Protein AF-A0A519YLI0-F1 (afdb_monomer_lite)

Sequence (83 aa):
QDNWDLSALRATEIARLLATSGVTPARITASGRSQYVPVAANDSAPNRAMNRRTEIILTPKLDELFQILDSNSGAAKAPAGGK

Structure (mmCIF, N/CA/C/O backbone):
data_AF-A0A519YLI0-F1
#
_entry.id   AF-A0A519YLI0-F1
#
loop_
_atom_site.group_PDB
_atom_site.id
_atom_site.type_symbol
_atom_site.label_atom_id
_atom_site.label_alt_id
_atom_site.label_comp_id
_atom_site.label_asym_id
_atom_site.label_entity_id
_atom_site.label_seq_id
_atom_site.pdbx_PDB_ins_code
_atom_site.Cartn_x
_atom_site.Cartn_y
_atom_site.Cartn_z
_atom_site.occupancy
_atom_site.B_iso_or_equiv
_atom_site.auth_seq_id
_atom_site.auth_comp_id
_atom_site.auth_asym_id
_atom_site.auth_atom_id
_atom_site.pdbx_PDB_model_num
ATOM 1 N N . GLN A 1 1 ? 2.614 -17.966 -7.980 1.00 69.94 1 GLN A N 1
ATOM 2 C CA . GLN A 1 1 ? 2.440 -16.601 -7.460 1.00 69.94 1 GLN A CA 1
ATOM 3 C C . GLN A 1 1 ? 2.743 -15.645 -8.597 1.00 69.94 1 GLN A C 1
ATOM 5 O O . GLN A 1 1 ? 3.857 -15.696 -9.114 1.00 69.94 1 GLN A O 1
ATOM 10 N N . ASP A 1 2 ? 1.762 -14.874 -9.052 1.00 91.94 2 ASP A N 1
ATOM 11 C CA . ASP A 1 2 ? 1.965 -13.889 -10.117 1.00 91.94 2 ASP A CA 1
ATOM 12 C C . ASP A 1 2 ? 2.334 -12.501 -9.542 1.00 91.94 2 ASP A C 1
ATOM 14 O O . ASP A 1 2 ? 2.498 -12.323 -8.330 1.00 91.94 2 ASP A O 1
ATOM 18 N N . ASN A 1 3 ? 2.512 -11.498 -10.407 1.00 90.62 3 ASN A N 1
ATOM 19 C CA . ASN A 1 3 ? 2.833 -10.138 -9.960 1.00 90.62 3 ASN A CA 1
ATOM 20 C C . ASN A 1 3 ? 1.675 -9.472 -9.194 1.00 90.62 3 ASN A C 1
ATOM 22 O O . ASN A 1 3 ? 1.928 -8.565 -8.396 1.00 90.62 3 ASN A O 1
ATOM 26 N N . TRP A 1 4 ? 0.428 -9.910 -9.401 1.00 92.69 4 TRP A N 1
ATOM 27 C CA . TRP A 1 4 ? -0.714 -9.431 -8.624 1.00 92.69 4 TRP A CA 1
ATOM 28 C C . TRP A 1 4 ? -0.596 -9.884 -7.180 1.00 92.69 4 TRP A C 1
ATOM 30 O O . TRP A 1 4 ? -0.492 -9.038 -6.287 1.00 92.69 4 TRP A O 1
ATOM 40 N N . ASP A 1 5 ? -0.494 -11.193 -6.984 1.00 94.56 5 ASP A N 1
ATOM 41 C CA . ASP A 1 5 ? -0.325 -11.827 -5.687 1.00 94.56 5 ASP A CA 1
ATOM 42 C C . ASP A 1 5 ? 0.871 -11.240 -4.923 1.00 94.56 5 ASP A C 1
ATOM 44 O O . ASP A 1 5 ? 0.752 -10.835 -3.767 1.00 94.56 5 ASP A O 1
ATOM 48 N N . LEU A 1 6 ? 2.035 -11.148 -5.581 1.00 94.06 6 LEU A N 1
ATOM 49 C CA . LEU A 1 6 ? 3.265 -10.664 -4.953 1.00 94.06 6 LEU A CA 1
ATOM 50 C C . LEU A 1 6 ? 3.134 -9.210 -4.487 1.00 94.06 6 LEU A C 1
ATOM 52 O O . LEU A 1 6 ? 3.620 -8.854 -3.411 1.00 94.06 6 LEU A O 1
ATOM 56 N N . SER A 1 7 ? 2.499 -8.358 -5.296 1.00 95.00 7 SER A N 1
ATOM 57 C CA . SER A 1 7 ? 2.301 -6.952 -4.939 1.00 95.00 7 SER A CA 1
ATOM 58 C C . SER A 1 7 ? 1.314 -6.787 -3.780 1.00 95.00 7 SER A C 1
ATOM 60 O O . SER A 1 7 ? 1.573 -5.990 -2.879 1.00 95.00 7 SER A O 1
ATOM 62 N N . ALA A 1 8 ? 0.237 -7.578 -3.758 1.00 96.00 8 ALA A N 1
ATOM 63 C CA . ALA A 1 8 ? -0.744 -7.565 -2.679 1.00 96.00 8 ALA A CA 1
ATOM 64 C C . ALA A 1 8 ? -0.127 -8.042 -1.355 1.00 96.00 8 ALA A C 1
ATOM 66 O O . ALA A 1 8 ? -0.236 -7.341 -0.352 1.00 96.00 8 ALA A O 1
ATOM 67 N N . LEU A 1 9 ? 0.608 -9.161 -1.367 1.00 96.00 9 LEU A N 1
ATOM 68 C CA . LEU A 1 9 ? 1.288 -9.693 -0.180 1.00 96.00 9 LEU A CA 1
ATOM 69 C C . LEU A 1 9 ? 2.257 -8.675 0.434 1.00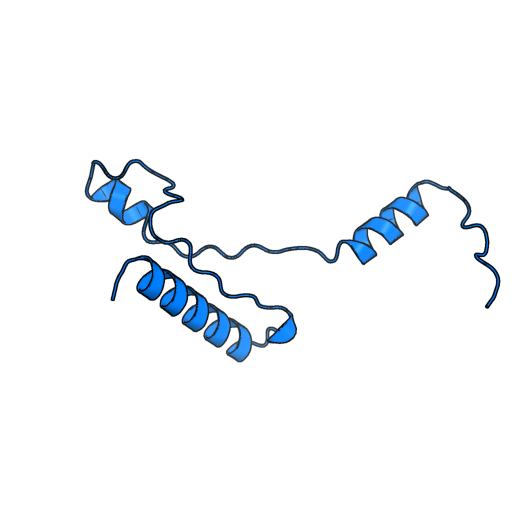 96.00 9 LEU A C 1
ATOM 71 O O . LEU A 1 9 ? 2.222 -8.428 1.637 1.00 96.00 9 LEU A O 1
ATOM 75 N N . ARG A 1 10 ? 3.086 -8.022 -0.391 1.00 96.19 10 ARG A N 1
ATOM 76 C CA . ARG A 1 10 ? 4.008 -6.975 0.083 1.00 96.19 10 ARG A CA 1
ATOM 77 C C . ARG A 1 10 ? 3.272 -5.799 0.718 1.00 96.19 10 ARG A C 1
ATOM 79 O O . ARG A 1 10 ? 3.702 -5.314 1.762 1.00 96.19 10 ARG A O 1
ATOM 86 N N . ALA A 1 11 ? 2.182 -5.340 0.102 1.00 97.06 11 ALA A N 1
ATOM 87 C CA . ALA A 1 11 ? 1.382 -4.251 0.651 1.00 97.06 11 ALA A CA 1
ATOM 88 C C . ALA A 1 11 ? 0.761 -4.637 2.005 1.00 97.06 11 ALA A C 1
ATOM 90 O O . ALA A 1 11 ? 0.776 -3.833 2.937 1.00 97.06 11 ALA A O 1
ATOM 91 N N . THR A 1 12 ? 0.272 -5.873 2.140 1.00 97.06 12 THR A N 1
ATOM 92 C CA . THR A 1 12 ? -0.286 -6.395 3.395 1.00 97.06 12 THR A CA 1
ATOM 93 C C . THR A 1 12 ? 0.760 -6.476 4.507 1.00 97.06 12 THR A C 1
ATOM 95 O O . THR A 1 12 ? 0.460 -6.088 5.636 1.00 97.06 12 THR A O 1
ATOM 98 N N . GLU A 1 13 ? 1.989 -6.907 4.211 1.00 97.31 13 GLU A N 1
ATOM 99 C CA . GLU A 1 13 ? 3.058 -6.948 5.219 1.00 97.31 13 GLU A CA 1
ATOM 100 C C . GLU A 1 13 ? 3.431 -5.553 5.733 1.00 97.31 13 GLU A C 1
ATOM 102 O O . GLU A 1 13 ? 3.566 -5.348 6.940 1.00 97.31 13 GLU A O 1
ATOM 107 N N . ILE A 1 14 ? 3.505 -4.554 4.849 1.00 96.38 14 ILE A N 1
ATOM 108 C CA . ILE A 1 14 ? 3.740 -3.165 5.270 1.00 96.38 14 ILE A CA 1
ATOM 109 C C . ILE A 1 14 ? 2.561 -2.624 6.088 1.00 96.38 14 ILE A C 1
ATOM 111 O O . ILE A 1 14 ? 2.776 -1.961 7.101 1.00 96.38 14 ILE A O 1
ATOM 115 N N . ALA A 1 15 ? 1.319 -2.934 5.710 1.00 97.25 15 ALA A N 1
ATOM 116 C CA . ALA A 1 15 ? 0.149 -2.542 6.493 1.00 97.25 15 ALA A CA 1
ATOM 117 C C . ALA A 1 15 ? 0.175 -3.143 7.909 1.00 97.25 15 ALA A C 1
ATOM 119 O O . ALA A 1 15 ? -0.114 -2.442 8.881 1.00 97.25 15 ALA A O 1
ATOM 120 N N . ARG A 1 16 ? 0.582 -4.414 8.042 1.00 97.25 16 ARG A N 1
ATOM 121 C CA . ARG A 1 16 ? 0.772 -5.074 9.340 1.00 97.25 16 ARG A CA 1
ATOM 122 C C . ARG A 1 16 ? 1.876 -4.393 10.149 1.00 97.25 16 ARG A C 1
ATOM 124 O O . ARG A 1 16 ? 1.660 -4.112 11.325 1.00 97.25 16 ARG A O 1
ATOM 131 N N . LEU A 1 17 ? 3.012 -4.078 9.523 1.00 97.56 17 LEU A N 1
ATOM 132 C CA . LEU A 1 17 ? 4.110 -3.358 10.168 1.00 97.56 17 LEU A CA 1
ATOM 133 C C . LEU A 1 17 ? 3.628 -2.013 10.732 1.00 97.56 17 LEU A C 1
ATOM 135 O O . LEU A 1 17 ? 3.786 -1.756 11.923 1.00 97.56 17 LEU A O 1
ATOM 139 N N . LEU A 1 18 ? 2.959 -1.196 9.914 1.00 97.00 18 LEU A N 1
ATOM 140 C CA . LEU A 1 18 ? 2.418 0.102 10.329 1.00 97.00 18 LEU A CA 1
ATOM 141 C C . LEU A 1 18 ? 1.417 -0.026 11.485 1.00 97.00 18 LEU A C 1
ATOM 143 O O . LEU A 1 18 ? 1.463 0.767 12.426 1.00 97.00 18 LEU A O 1
ATOM 147 N N . ALA A 1 19 ? 0.553 -1.044 11.445 1.00 97.62 19 ALA A N 1
ATOM 148 C CA . ALA A 1 19 ? -0.37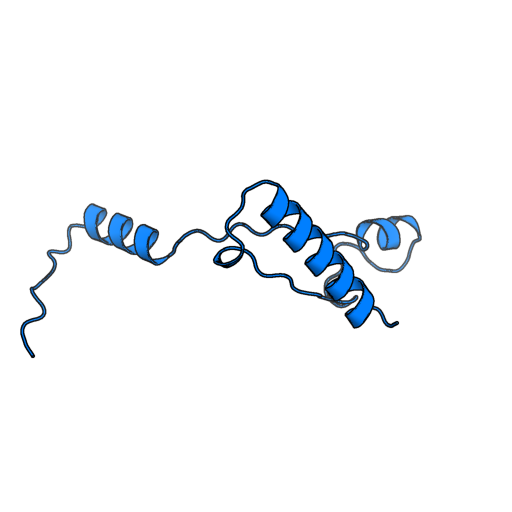2 -1.331 12.535 1.00 97.62 19 ALA A CA 1
ATOM 149 C C . ALA A 1 19 ? 0.367 -1.649 13.844 1.00 97.62 19 ALA A C 1
ATOM 151 O O . ALA A 1 19 ? 0.042 -1.092 14.891 1.00 97.62 19 ALA A O 1
ATOM 152 N N . THR A 1 20 ? 1.408 -2.488 13.787 1.00 97.88 20 THR A N 1
ATOM 153 C CA . THR A 1 20 ? 2.238 -2.801 14.964 1.00 97.88 20 THR A CA 1
ATOM 154 C C . THR A 1 20 ? 3.063 -1.611 15.455 1.00 97.88 20 THR A C 1
ATOM 156 O O . THR A 1 20 ? 3.390 -1.543 16.635 1.00 97.88 20 THR A O 1
ATOM 159 N N . SER A 1 21 ? 3.347 -0.639 14.585 1.00 97.38 21 SER A N 1
ATOM 160 C CA . SER A 1 21 ? 4.001 0.627 14.936 1.00 97.38 21 SER A CA 1
ATOM 161 C C . SER A 1 21 ? 3.037 1.698 15.471 1.00 97.38 21 SER A C 1
ATOM 163 O O . SER A 1 21 ? 3.456 2.833 15.683 1.00 97.38 21 SER A O 1
ATOM 165 N N .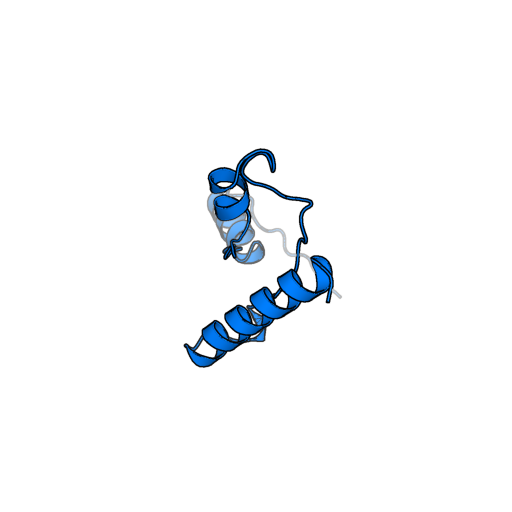 GLY A 1 22 ? 1.761 1.366 15.703 1.00 97.06 22 GLY A N 1
ATOM 166 C CA . GLY A 1 22 ? 0.791 2.242 16.371 1.00 97.06 22 GLY A CA 1
ATOM 167 C C . GLY A 1 22 ? -0.178 2.985 15.447 1.00 97.06 22 GLY A C 1
ATOM 168 O O . GLY A 1 22 ? -1.001 3.765 15.929 1.00 97.06 22 GLY A O 1
ATOM 169 N N . VAL A 1 23 ? -0.141 2.749 14.132 1.00 96.56 23 VAL A N 1
ATOM 170 C CA . VAL A 1 23 ? -1.158 3.294 13.221 1.00 96.56 23 VAL A CA 1
ATOM 171 C C . VAL A 1 23 ? -2.453 2.494 13.375 1.00 96.56 23 VAL A C 1
ATOM 173 O O . VAL A 1 23 ? -2.456 1.271 13.273 1.00 96.56 23 VAL A O 1
ATOM 176 N N . THR A 1 24 ? -3.584 3.167 13.596 1.00 96.56 24 THR A N 1
ATOM 177 C CA . THR A 1 24 ? -4.889 2.495 13.704 1.00 96.56 24 THR A CA 1
ATOM 178 C C . THR A 1 24 ? -5.184 1.674 12.437 1.00 96.56 24 THR A C 1
ATOM 180 O O . THR A 1 24 ? -5.250 2.276 11.363 1.00 96.56 24 THR A O 1
ATOM 183 N N . PRO A 1 25 ? -5.444 0.351 12.521 1.00 95.88 25 PRO A N 1
ATOM 184 C CA . PRO A 1 25 ? -5.657 -0.496 11.340 1.00 95.88 25 PRO A CA 1
ATOM 185 C C . PRO A 1 25 ? -6.771 -0.007 10.409 1.00 95.88 25 PRO A C 1
ATOM 187 O O . PRO A 1 25 ? -6.623 -0.055 9.194 1.00 95.88 25 PRO A O 1
ATOM 190 N N . ALA A 1 26 ? -7.848 0.554 10.969 1.00 95.31 26 ALA A N 1
ATOM 191 C CA . ALA A 1 26 ? -8.958 1.128 10.204 1.00 95.31 26 ALA A CA 1
ATOM 192 C C . ALA A 1 26 ? -8.563 2.334 9.322 1.00 95.31 26 ALA A C 1
ATOM 194 O O . ALA A 1 26 ? -9.342 2.750 8.471 1.00 95.31 26 ALA A O 1
ATOM 195 N N . ARG A 1 27 ? -7.370 2.914 9.521 1.00 93.62 27 ARG A N 1
ATOM 196 C CA . ARG A 1 27 ? -6.818 4.018 8.717 1.00 93.62 27 ARG A CA 1
ATOM 197 C C . ARG A 1 27 ? -5.844 3.543 7.635 1.00 93.62 27 ARG A C 1
ATOM 199 O O . ARG A 1 27 ? -5.254 4.379 6.957 1.00 93.62 27 ARG A O 1
ATOM 206 N N . ILE A 1 28 ? -5.634 2.234 7.500 1.00 96.25 28 ILE A N 1
ATOM 207 C CA . ILE A 1 28 ? -4.660 1.646 6.581 1.00 96.25 28 ILE A CA 1
ATOM 208 C C . ILE A 1 28 ? -5.412 0.858 5.514 1.00 96.25 28 ILE A C 1
ATOM 210 O O . ILE A 1 28 ? -6.310 0.078 5.813 1.00 96.25 28 ILE A O 1
ATOM 214 N N . THR A 1 29 ? -5.027 1.033 4.255 1.00 96.00 29 THR A N 1
ATOM 215 C CA . THR A 1 29 ? -5.511 0.215 3.139 1.00 96.00 29 THR A CA 1
ATOM 216 C C . THR A 1 29 ? -4.308 -0.354 2.399 1.00 96.00 29 THR A C 1
ATOM 218 O O . THR A 1 29 ? -3.447 0.399 1.949 1.00 96.00 29 THR A O 1
ATOM 221 N N . ALA A 1 30 ? -4.237 -1.680 2.280 1.00 96.81 30 ALA A N 1
ATOM 222 C CA . ALA A 1 30 ? -3.223 -2.364 1.481 1.00 96.81 30 ALA A CA 1
ATOM 223 C C . ALA A 1 30 ? -3.755 -2.601 0.061 1.00 96.81 30 ALA A C 1
ATOM 225 O O . ALA A 1 30 ? -4.881 -3.065 -0.105 1.00 96.81 30 ALA A O 1
ATOM 226 N N . SER A 1 31 ? -2.955 -2.300 -0.964 1.00 95.56 31 SER A N 1
ATOM 227 C CA . SER A 1 31 ? -3.341 -2.495 -2.364 1.00 95.56 31 SER A CA 1
ATOM 228 C C . SER A 1 31 ? -2.158 -2.965 -3.208 1.00 95.56 31 SER A C 1
ATOM 230 O O . SER A 1 31 ? -1.061 -2.413 -3.118 1.00 95.56 31 SER A O 1
ATOM 232 N N . GLY A 1 32 ? -2.388 -3.990 -4.031 1.00 95.00 32 GLY A N 1
ATOM 233 C CA . GLY A 1 32 ? -1.443 -4.486 -5.029 1.00 95.00 32 GLY A CA 1
ATOM 234 C C . GLY A 1 32 ? -1.712 -3.867 -6.402 1.00 95.00 32 GLY A C 1
ATOM 235 O O . GLY A 1 32 ? -2.862 -3.699 -6.801 1.00 95.00 32 GLY A O 1
ATOM 236 N N . ARG A 1 33 ? -0.654 -3.513 -7.141 1.00 94.75 33 ARG A N 1
ATOM 237 C CA . ARG A 1 33 ? -0.754 -2.839 -8.456 1.00 94.75 33 ARG A CA 1
ATOM 238 C C . ARG A 1 33 ? -0.103 -3.618 -9.601 1.00 94.75 33 ARG A C 1
ATOM 240 O O . ARG A 1 33 ? -0.136 -3.154 -10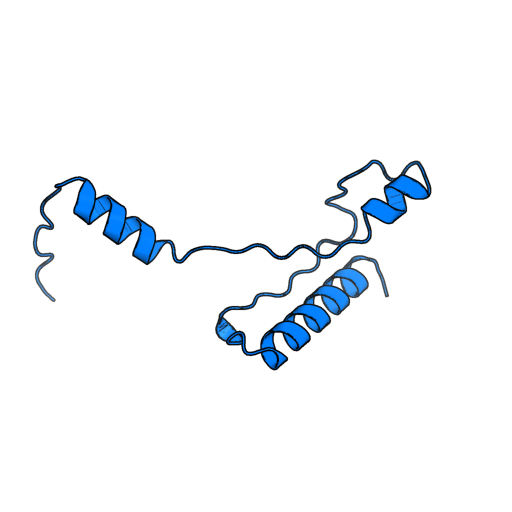.741 1.00 94.75 33 ARG A O 1
ATOM 247 N N . SER A 1 34 ? 0.454 -4.800 -9.316 1.00 93.94 34 SER A N 1
ATOM 248 C CA . SER A 1 34 ? 1.173 -5.624 -10.294 1.00 93.94 34 SER A CA 1
ATOM 249 C C . SER A 1 34 ? 2.212 -4.794 -11.076 1.00 93.94 34 SER A C 1
ATOM 251 O O . SER A 1 34 ? 2.827 -3.881 -10.527 1.00 93.94 34 SER A O 1
ATOM 253 N N . GLN A 1 35 ? 2.432 -5.101 -12.352 1.00 91.88 35 GLN A N 1
ATOM 254 C CA . GLN A 1 35 ? 3.412 -4.440 -13.224 1.00 91.88 35 GLN A CA 1
ATOM 255 C C . GLN A 1 35 ? 2.855 -3.253 -14.030 1.00 91.88 35 GLN A C 1
ATOM 257 O O . GLN A 1 35 ? 3.571 -2.687 -14.853 1.00 91.88 35 GLN A O 1
ATOM 262 N N . TYR A 1 36 ? 1.584 -2.889 -13.833 1.00 93.50 36 TYR A N 1
ATOM 263 C CA . TYR A 1 36 ? 0.864 -1.946 -14.702 1.00 93.50 36 TYR A CA 1
ATOM 264 C C . TYR A 1 36 ? 1.117 -0.466 -14.383 1.00 93.50 36 TYR A C 1
ATOM 266 O O . TYR A 1 36 ? 0.648 0.399 -15.115 1.00 93.50 36 TYR A O 1
ATOM 274 N N . VAL A 1 37 ? 1.860 -0.165 -13.311 1.00 92.06 37 VAL A N 1
ATOM 275 C CA . VAL A 1 37 ? 2.225 1.212 -12.923 1.00 92.06 37 VAL A CA 1
ATOM 276 C C . VAL A 1 37 ? 3.743 1.342 -12.711 1.00 92.06 37 VAL A C 1
ATOM 278 O O . VAL A 1 37 ? 4.218 1.549 -11.584 1.00 92.06 37 VAL A O 1
ATOM 281 N N . PRO A 1 38 ? 4.545 1.160 -13.775 1.00 94.44 38 PRO A N 1
ATOM 282 C CA . PRO A 1 38 ? 5.988 1.329 -13.691 1.00 94.44 38 PRO A CA 1
ATOM 283 C C . PRO A 1 38 ? 6.365 2.812 -13.535 1.00 94.44 38 PRO A C 1
ATOM 285 O O . PRO A 1 38 ? 5.715 3.684 -14.103 1.00 94.44 38 PRO A O 1
ATOM 288 N N . VAL A 1 39 ? 7.438 3.095 -12.791 1.00 94.81 39 VAL A N 1
ATOM 289 C CA . VAL A 1 39 ? 8.079 4.431 -12.759 1.00 94.81 39 VAL A CA 1
ATOM 290 C C . VAL A 1 39 ? 9.179 4.569 -13.802 1.00 94.81 39 VAL A C 1
ATOM 292 O O . VAL A 1 39 ? 9.581 5.681 -14.120 1.00 94.81 39 VAL A O 1
ATOM 295 N N . ALA A 1 40 ? 9.669 3.449 -14.333 1.00 96.19 40 ALA A N 1
ATOM 296 C CA . ALA A 1 40 ? 10.672 3.402 -15.387 1.00 96.19 40 ALA A CA 1
ATOM 297 C C . ALA A 1 40 ? 10.350 2.280 -16.387 1.00 96.19 40 ALA A C 1
ATOM 299 O O . ALA A 1 40 ? 9.668 1.313 -16.048 1.00 96.19 40 ALA A O 1
ATOM 300 N N . ALA A 1 41 ? 10.846 2.370 -17.621 1.00 95.06 41 ALA A N 1
ATOM 301 C CA . ALA A 1 41 ? 10.630 1.331 -18.630 1.00 95.06 41 ALA A CA 1
ATOM 302 C C . ALA A 1 41 ? 11.168 -0.041 -18.165 1.00 95.06 41 ALA A C 1
ATOM 304 O O . ALA A 1 41 ? 12.187 -0.122 -17.499 1.00 95.06 41 ALA A O 1
ATOM 305 N N . ASN A 1 42 ? 10.530 -1.161 -18.514 1.00 92.38 42 ASN A N 1
ATOM 306 C CA . ASN A 1 42 ? 11.009 -2.498 -18.104 1.00 92.38 42 ASN A CA 1
ATOM 307 C C . ASN A 1 42 ? 12.157 -3.051 -18.987 1.00 92.38 42 ASN A C 1
ATOM 309 O O . ASN A 1 42 ? 12.375 -4.264 -19.047 1.00 92.38 42 ASN A O 1
ATOM 313 N N . ASP A 1 43 ? 12.902 -2.175 -19.656 1.00 96.38 43 ASP A N 1
ATOM 314 C CA . ASP A 1 43 ? 13.912 -2.483 -20.676 1.00 96.38 43 ASP A CA 1
ATOM 315 C C . ASP A 1 43 ? 15.282 -2.881 -20.099 1.00 96.38 43 ASP A C 1
ATOM 317 O O . ASP A 1 43 ? 15.975 -3.729 -20.656 1.00 96.38 43 ASP A O 1
ATOM 321 N N . SER A 1 44 ? 15.653 -2.348 -18.937 1.00 97.12 44 SER A N 1
ATOM 322 C CA . SER A 1 44 ? 16.956 -2.575 -18.312 1.00 97.12 44 SER A CA 1
ATOM 323 C C . SER A 1 44 ? 16.831 -3.171 -16.907 1.00 97.12 44 SER A C 1
ATOM 325 O O . SER A 1 44 ? 15.812 -3.034 -16.224 1.00 97.12 44 SER A O 1
ATOM 327 N N . ALA A 1 45 ? 17.876 -3.870 -16.450 1.00 96.88 45 ALA A N 1
ATOM 328 C CA . ALA A 1 45 ? 17.912 -4.396 -15.084 1.00 96.88 45 ALA A CA 1
ATOM 329 C C . ALA A 1 45 ? 17.807 -3.288 -14.010 1.00 96.88 45 ALA A C 1
ATOM 331 O O . ALA A 1 45 ? 17.030 -3.484 -13.068 1.00 96.88 45 ALA A O 1
ATOM 332 N N . PRO A 1 46 ? 18.484 -2.126 -14.155 1.00 96.75 46 PRO A N 1
ATOM 333 C CA . PRO A 1 46 ? 18.287 -0.980 -13.267 1.00 96.75 46 PRO A CA 1
ATOM 334 C C . PRO A 1 46 ? 16.839 -0.477 -13.245 1.00 96.75 46 PRO A C 1
ATOM 336 O O . PRO A 1 46 ? 16.255 -0.352 -12.170 1.00 96.75 46 PRO A O 1
ATOM 339 N N . ASN A 1 47 ? 16.205 -0.286 -14.406 1.00 96.31 47 ASN A N 1
ATOM 340 C CA . ASN A 1 47 ? 14.838 0.238 -14.452 1.00 96.31 47 ASN A CA 1
ATOM 341 C C . ASN A 1 47 ? 13.818 -0.746 -13.853 1.00 96.31 47 ASN A C 1
ATOM 343 O O . ASN A 1 47 ? 12.939 -0.359 -13.079 1.00 96.31 47 ASN A O 1
ATOM 347 N N . ARG A 1 48 ? 13.982 -2.053 -14.105 1.00 93.62 48 ARG A N 1
ATOM 348 C CA . ARG A 1 48 ? 13.174 -3.087 -13.436 1.00 93.62 48 ARG A CA 1
ATOM 349 C C . ARG A 1 48 ? 13.369 -3.092 -11.922 1.00 93.62 48 ARG A C 1
ATOM 351 O O . ARG A 1 48 ? 12.443 -3.463 -11.204 1.00 93.62 48 ARG A O 1
ATOM 358 N N . ALA A 1 49 ? 14.552 -2.730 -11.423 1.00 94.00 49 ALA A N 1
ATOM 359 C CA . ALA A 1 49 ? 14.786 -2.599 -9.988 1.00 94.00 49 ALA A CA 1
ATOM 360 C C . ALA A 1 49 ? 14.002 -1.427 -9.391 1.00 94.00 49 ALA A C 1
ATOM 362 O O . ALA A 1 49 ? 13.355 -1.617 -8.365 1.00 94.00 49 ALA A O 1
ATOM 363 N N . MET A 1 50 ? 13.956 -0.281 -10.076 1.00 94.12 50 MET A N 1
ATOM 364 C CA . MET A 1 50 ? 13.152 0.879 -9.661 1.00 94.12 50 MET A CA 1
ATOM 365 C C . MET A 1 50 ? 11.649 0.565 -9.597 1.00 94.12 50 MET A C 1
ATOM 367 O O . MET A 1 50 ? 10.931 1.082 -8.743 1.00 94.12 50 MET A O 1
ATOM 371 N N . ASN A 1 51 ? 11.161 -0.325 -10.464 1.00 94.44 51 ASN A N 1
ATOM 372 C CA . ASN A 1 51 ? 9.757 -0.740 -10.465 1.00 94.44 51 ASN A CA 1
ATOM 373 C C . ASN A 1 51 ? 9.377 -1.669 -9.297 1.00 94.44 51 ASN A C 1
ATOM 375 O O . ASN A 1 51 ? 8.193 -1.806 -8.996 1.00 94.44 51 ASN A O 1
ATOM 379 N N . ARG A 1 52 ? 10.344 -2.285 -8.602 1.00 91.75 52 ARG A N 1
ATOM 380 C CA . ARG A 1 52 ? 10.092 -3.117 -7.412 1.00 91.75 52 ARG A CA 1
ATOM 381 C C . ARG A 1 52 ? 10.038 -2.244 -6.154 1.00 91.75 52 ARG A C 1
ATOM 383 O O . ARG A 1 52 ? 10.974 -2.252 -5.360 1.00 91.75 52 ARG A O 1
ATOM 390 N N . ARG A 1 53 ? 8.935 -1.517 -5.968 1.00 92.56 53 ARG A N 1
ATOM 391 C CA . ARG A 1 53 ? 8.741 -0.570 -4.854 1.00 92.56 53 ARG A CA 1
ATOM 392 C C . ARG A 1 53 ? 7.378 -0.728 -4.172 1.00 92.56 53 ARG A C 1
ATOM 394 O O . ARG A 1 53 ? 6.444 -1.248 -4.778 1.00 92.56 53 ARG A O 1
ATOM 401 N N . THR A 1 54 ? 7.281 -0.229 -2.943 1.00 93.06 54 THR A N 1
ATOM 402 C CA . THR A 1 54 ? 6.021 -0.025 -2.212 1.00 93.06 54 THR A CA 1
ATOM 403 C C . THR A 1 54 ? 5.870 1.467 -1.935 1.00 93.06 54 THR A C 1
ATOM 405 O O . THR A 1 54 ? 6.824 2.103 -1.495 1.00 93.06 54 THR A O 1
ATOM 408 N N . GLU A 1 55 ? 4.689 2.025 -2.192 1.00 94.62 55 GLU A N 1
ATOM 409 C CA . GLU A 1 55 ? 4.379 3.441 -1.965 1.00 94.62 55 GLU A CA 1
ATOM 410 C C . GLU A 1 55 ? 3.412 3.586 -0.784 1.00 94.62 55 GLU A C 1
ATOM 412 O O . GLU A 1 55 ? 2.493 2.781 -0.629 1.00 94.62 55 GLU A O 1
ATOM 417 N N . ILE A 1 56 ? 3.610 4.617 0.040 1.00 94.25 56 ILE A N 1
ATOM 418 C CA . ILE A 1 56 ? 2.690 4.990 1.121 1.00 94.25 56 ILE A CA 1
ATOM 419 C C . ILE A 1 56 ? 2.053 6.322 0.735 1.00 94.25 56 ILE A C 1
ATOM 421 O O . ILE A 1 56 ? 2.735 7.342 0.659 1.00 94.25 56 ILE A O 1
ATOM 425 N N . ILE A 1 57 ? 0.746 6.305 0.487 1.00 93.44 57 ILE A N 1
ATOM 426 C CA . ILE A 1 57 ? -0.023 7.489 0.100 1.00 93.44 57 I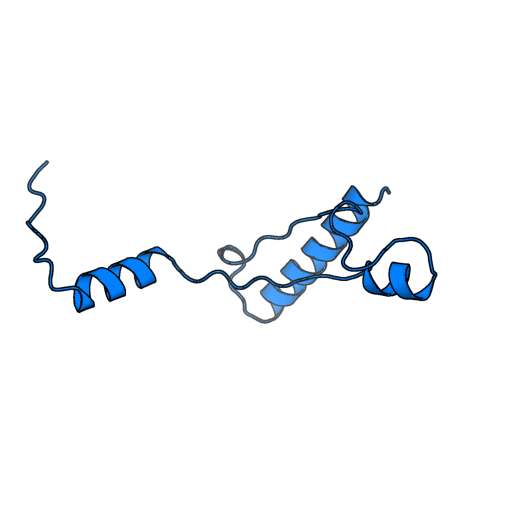LE A CA 1
ATOM 427 C C . ILE A 1 57 ? -0.785 7.983 1.328 1.00 93.44 57 ILE A C 1
ATOM 429 O O . ILE A 1 57 ? -1.621 7.267 1.878 1.00 93.44 57 ILE A O 1
ATOM 433 N N . LEU A 1 58 ? -0.497 9.210 1.762 1.00 92.25 58 LEU A N 1
ATOM 434 C CA . LEU A 1 58 ? -1.196 9.851 2.872 1.00 92.25 58 LEU A CA 1
ATOM 435 C C . LEU A 1 58 ? -2.403 10.619 2.333 1.00 92.25 58 LEU A C 1
ATOM 437 O O . LEU A 1 58 ? -2.247 11.636 1.661 1.00 92.25 58 LEU A O 1
ATOM 441 N N . THR A 1 59 ? -3.607 10.143 2.636 1.00 90.06 59 THR A N 1
ATOM 442 C CA . THR A 1 59 ? -4.848 10.839 2.283 1.00 90.06 59 THR A CA 1
ATOM 443 C C . THR A 1 59 ? -5.353 11.645 3.483 1.00 90.06 59 THR A C 1
ATOM 445 O O . THR A 1 59 ? -5.607 11.050 4.538 1.00 90.06 59 THR A O 1
ATOM 448 N N . PRO A 1 60 ? -5.509 12.976 3.370 1.00 84.50 60 PRO A N 1
ATOM 449 C CA . PRO A 1 60 ? -6.104 13.774 4.436 1.00 84.50 60 PRO A CA 1
ATOM 450 C C . PRO A 1 60 ? -7.582 13.407 4.627 1.00 84.50 60 PRO A C 1
ATOM 452 O O . PRO A 1 60 ? -8.209 12.821 3.744 1.00 84.50 60 PRO A O 1
ATOM 455 N N . LYS A 1 61 ? -8.167 13.772 5.771 1.00 82.25 61 LYS A N 1
ATOM 456 C CA . LYS A 1 61 ? -9.624 13.723 5.935 1.00 82.25 61 LYS A CA 1
ATOM 457 C C . LYS A 1 61 ? -10.233 14.862 5.123 1.00 82.25 61 LYS A C 1
ATOM 459 O O . LYS A 1 61 ? -10.117 16.021 5.512 1.00 82.25 61 LYS A O 1
ATOM 464 N N . LEU A 1 62 ? -10.859 14.533 3.994 1.00 82.25 62 LEU A N 1
ATOM 465 C CA . LEU A 1 62 ? -11.472 15.544 3.131 1.00 82.25 62 LEU A CA 1
ATOM 466 C C . LEU A 1 62 ? -12.587 16.311 3.860 1.00 82.25 62 LEU A C 1
ATOM 468 O O . LEU A 1 62 ? -12.704 17.511 3.659 1.00 82.25 62 LEU A O 1
ATOM 472 N N . ASP A 1 63 ? -13.334 15.671 4.762 1.00 82.12 63 ASP A N 1
ATOM 473 C CA . ASP A 1 63 ? -14.405 16.335 5.523 1.00 82.12 63 ASP A CA 1
ATOM 474 C C . ASP A 1 63 ? -13.890 17.497 6.386 1.00 82.12 63 ASP A C 1
ATOM 476 O O . ASP A 1 63 ? -14.523 18.544 6.480 1.00 82.12 63 ASP A O 1
ATOM 480 N N . GLU A 1 64 ? -12.721 17.324 7.004 1.00 79.50 64 GLU A N 1
ATOM 481 C CA . GLU A 1 64 ? -12.068 18.360 7.809 1.00 79.50 64 GLU A CA 1
ATOM 482 C C . GLU A 1 64 ? -11.535 19.487 6.914 1.00 79.50 64 GLU A C 1
ATOM 484 O O . GLU A 1 64 ? -11.675 20.665 7.237 1.00 79.50 64 GLU A O 1
ATOM 489 N N . LEU A 1 65 ? -11.008 19.131 5.737 1.00 80.06 65 LEU A N 1
ATOM 490 C CA . LEU A 1 65 ? -10.584 20.101 4.730 1.00 80.06 65 LEU A CA 1
ATOM 491 C C . LEU A 1 65 ? -11.761 20.963 4.242 1.00 80.06 65 LEU A C 1
ATOM 493 O O . LEU A 1 65 ? -11.621 22.182 4.173 1.00 80.06 65 LEU A O 1
ATOM 497 N N . PHE A 1 66 ? -12.919 20.364 3.949 1.00 83.31 66 PHE A N 1
ATOM 498 C CA . PHE A 1 66 ? -14.115 21.104 3.533 1.00 83.31 66 PHE A CA 1
ATOM 499 C C . PHE A 1 66 ? -14.625 22.037 4.637 1.00 83.31 66 PHE A C 1
ATOM 501 O O . PHE A 1 66 ? -14.918 23.192 4.354 1.00 83.31 66 PHE A O 1
ATOM 508 N N . GLN A 1 67 ? -14.619 21.608 5.903 1.00 83.38 67 GLN A N 1
ATOM 509 C CA . GLN A 1 67 ? -15.008 22.473 7.026 1.00 83.38 67 GLN A CA 1
ATOM 510 C C . GLN A 1 67 ? -14.098 23.698 7.177 1.00 83.38 67 GLN A C 1
ATOM 512 O O . GLN A 1 67 ? -14.587 24.791 7.467 1.00 83.38 67 GLN A O 1
ATOM 517 N N . ILE A 1 68 ? -12.787 23.541 6.970 1.00 81.69 68 ILE A N 1
ATOM 518 C CA . ILE A 1 68 ? -11.830 24.657 7.004 1.00 81.69 68 ILE A CA 1
ATOM 519 C C . ILE A 1 68 ? -12.087 25.619 5.839 1.00 81.69 68 ILE A C 1
ATOM 521 O O . ILE A 1 68 ? -12.079 26.836 6.032 1.00 81.69 68 ILE A O 1
ATOM 525 N N . LEU A 1 69 ? -12.327 25.089 4.637 1.00 82.81 69 LEU A N 1
ATOM 526 C CA . LEU A 1 69 ? -12.635 25.899 3.460 1.00 82.81 69 LEU A CA 1
ATOM 527 C C . LEU A 1 69 ? -13.948 26.667 3.638 1.00 82.81 69 LEU A C 1
ATOM 529 O O . LEU A 1 69 ? -13.961 27.870 3.395 1.00 82.81 69 LEU A O 1
ATOM 533 N N . ASP A 1 70 ? -15.008 26.024 4.128 1.00 83.94 70 ASP A N 1
ATOM 534 C CA . ASP A 1 70 ? -16.309 26.649 4.409 1.00 83.94 70 ASP A CA 1
ATOM 535 C C . ASP A 1 70 ? -16.188 27.744 5.482 1.00 83.94 70 ASP A C 1
AT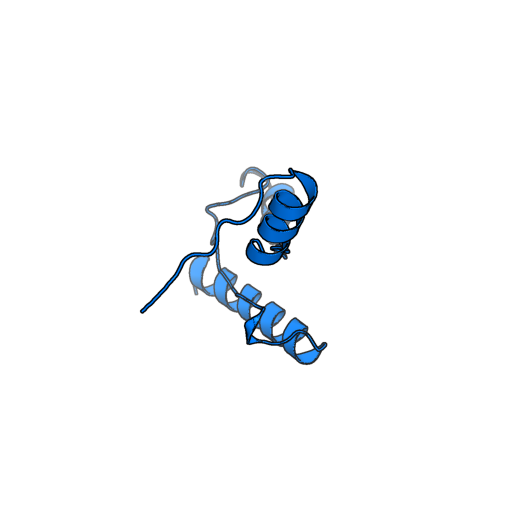OM 537 O O . ASP A 1 70 ? -16.726 28.842 5.337 1.00 83.94 70 ASP A O 1
ATOM 541 N N . SER A 1 71 ? -15.414 27.476 6.540 1.00 77.56 71 SER A N 1
ATOM 542 C CA . SER A 1 71 ? -15.189 28.425 7.641 1.00 77.56 71 SER A CA 1
ATOM 543 C C . SER A 1 71 ? -14.398 29.662 7.201 1.00 77.56 71 SER A C 1
ATOM 545 O O . SER A 1 71 ? -14.658 30.762 7.684 1.00 77.56 71 SER A O 1
ATOM 547 N N . ASN A 1 72 ? -13.459 29.503 6.262 1.00 74.69 72 ASN A N 1
ATOM 548 C CA . ASN A 1 72 ? -12.646 30.597 5.719 1.00 74.69 72 ASN A CA 1
ATOM 549 C C . ASN A 1 72 ? -13.289 31.310 4.518 1.00 74.69 72 ASN A C 1
ATOM 551 O O . ASN A 1 72 ? -12.870 32.414 4.176 1.00 74.69 72 ASN A O 1
ATOM 555 N N . SER A 1 73 ? -14.288 30.705 3.868 1.00 70.44 73 SER A N 1
ATOM 556 C CA . SER A 1 73 ? -14.972 31.284 2.701 1.00 70.44 73 SER A CA 1
ATOM 557 C C . SER A 1 73 ? -16.200 32.130 3.057 1.00 70.44 73 SER A C 1
ATOM 559 O O . SER A 1 73 ? -16.825 32.699 2.164 1.00 70.44 73 SER A O 1
ATOM 561 N N . GLY A 1 74 ? -16.525 32.295 4.346 1.00 60.81 74 GLY A N 1
ATOM 562 C CA . GLY A 1 74 ? -17.520 33.271 4.810 1.00 60.81 74 GLY A CA 1
ATOM 563 C C . GLY A 1 74 ? -18.956 33.012 4.335 1.00 60.81 74 GLY A C 1
ATOM 564 O O . GLY A 1 74 ? -19.816 33.881 4.483 1.00 60.81 74 GLY A O 1
ATOM 565 N N . ALA A 1 75 ? -19.247 31.834 3.782 1.00 57.09 75 ALA A N 1
ATOM 566 C CA . ALA A 1 75 ? -20.600 31.453 3.415 1.00 57.09 75 ALA A CA 1
ATOM 567 C C . ALA A 1 75 ? -21.330 30.938 4.663 1.00 57.09 75 ALA A C 1
ATOM 569 O O . ALA A 1 75 ? -21.105 29.826 5.136 1.00 57.09 75 ALA A O 1
ATOM 570 N N . ALA A 1 76 ? -22.197 31.783 5.221 1.00 52.41 76 ALA A N 1
ATOM 571 C CA . ALA A 1 76 ? -23.063 31.450 6.342 1.00 52.41 76 ALA A CA 1
ATOM 572 C C . ALA A 1 76 ? -23.795 30.114 6.110 1.00 52.41 76 ALA A C 1
ATOM 574 O O . ALA A 1 76 ? -24.580 29.968 5.172 1.00 52.41 76 ALA A O 1
ATOM 575 N N . LYS A 1 77 ? -23.565 29.144 6.999 1.00 54.06 77 LYS A N 1
ATOM 576 C CA . LYS A 1 77 ? -24.314 27.886 7.055 1.00 54.06 77 LYS A CA 1
ATOM 577 C C . LYS A 1 77 ? -25.779 28.191 7.384 1.00 54.06 77 LYS A C 1
ATOM 579 O O . LYS A 1 77 ? -26.103 28.498 8.530 1.00 54.06 77 LYS A O 1
ATOM 584 N N . ALA A 1 78 ? -26.669 28.098 6.397 1.00 54.34 78 ALA A N 1
ATOM 585 C CA . ALA A 1 78 ? -28.104 28.046 6.656 1.00 54.34 78 ALA A CA 1
ATOM 586 C C . ALA A 1 78 ? -28.426 26.771 7.467 1.00 54.34 78 ALA A C 1
ATOM 588 O O . ALA A 1 78 ? -27.859 25.709 7.182 1.00 54.34 78 ALA A O 1
ATOM 589 N N . PRO A 1 79 ? -29.309 26.832 8.480 1.00 51.78 79 PRO A N 1
ATOM 590 C CA . PRO A 1 79 ? -29.684 25.651 9.237 1.00 51.78 79 PRO A CA 1
ATOM 591 C C . PRO A 1 79 ? -30.544 24.749 8.347 1.00 51.78 79 PRO A C 1
ATOM 593 O O . PRO A 1 79 ? -31.660 25.109 7.974 1.00 51.78 79 PRO A O 1
ATOM 596 N N . ALA A 1 80 ? -30.033 23.566 8.008 1.00 53.47 80 ALA A N 1
ATOM 597 C CA . ALA A 1 80 ? -30.861 22.496 7.469 1.00 53.47 80 ALA A CA 1
ATOM 598 C C . ALA A 1 80 ? -31.766 21.993 8.602 1.00 53.47 80 ALA A C 1
ATOM 600 O O . ALA A 1 80 ? -31.339 21.241 9.479 1.00 53.47 80 ALA A O 1
ATOM 601 N N . GLY A 1 81 ? -32.992 22.509 8.629 1.00 45.34 81 GLY A N 1
ATOM 602 C CA . GLY A 1 81 ? -34.042 22.071 9.533 1.00 45.34 81 GLY A CA 1
ATOM 603 C C . GLY A 1 81 ? -34.551 20.666 9.204 1.00 45.34 81 GLY A C 1
ATOM 604 O O . GLY A 1 81 ? -34.599 20.275 8.043 1.00 45.34 81 GLY A O 1
ATOM 605 N N . GLY A 1 82 ? -34.944 19.964 10.271 1.00 45.25 82 GLY A N 1
ATOM 606 C CA . GLY A 1 82 ? -36.006 18.954 10.370 1.00 45.25 82 GLY A CA 1
ATOM 607 C C . GLY A 1 82 ? -36.160 17.922 9.249 1.00 45.25 82 GLY A C 1
ATOM 608 O O . GLY A 1 82 ? -36.697 18.224 8.188 1.00 45.25 82 GLY A O 1
ATOM 609 N N . LYS A 1 83 ? -35.916 16.650 9.564 1.00 39.31 83 LYS A N 1
ATOM 610 C CA . LYS A 1 83 ? -36.838 15.787 10.323 1.00 39.31 83 LYS A CA 1
ATOM 611 C C . LYS A 1 83 ? -36.049 14.715 11.064 1.00 39.31 83 LYS A C 1
ATOM 613 O O . LYS A 1 83 ? -34.955 14.371 10.572 1.00 39.31 83 LYS A O 1
#

pLDDT: mean 87.04, std 14.76, range [39.31, 97.88]

Radius of gyration: 20.28 Å; chains: 1; bounding box: 55×50×37 Å

Foldseek 3Di:
DAQQVVQQVVQVVVLVVVVVVPDPSVQGDGHGDGQPDQPADPPDPVSVVSRPDDDDDDDDDVVVVVVVVCVVVPPDDDDPDDD

Secondary structure (DSSP, 8-state):
--HHHHHHHHHHHHHHHHHHTT--GGG------TTSS-SS-TTSHHHHHHTS---------HHHHHHHHHHHTT---------